Protein AF-A0A7W1I1J5-F1 (afdb_monomer_lite)

Secondary structure (DSSP, 8-state):
--TT----TT---------SSS---EEEEETTEEEEEE--TT---SS----TTS---PPP------GGGTS--

Radius of gyration: 17.1 Å; chains: 1; bounding box: 51×34×36 Å

Foldseek 3Di:
DPPDPCPPDEAFAWEWEDDPPDDTKTWGD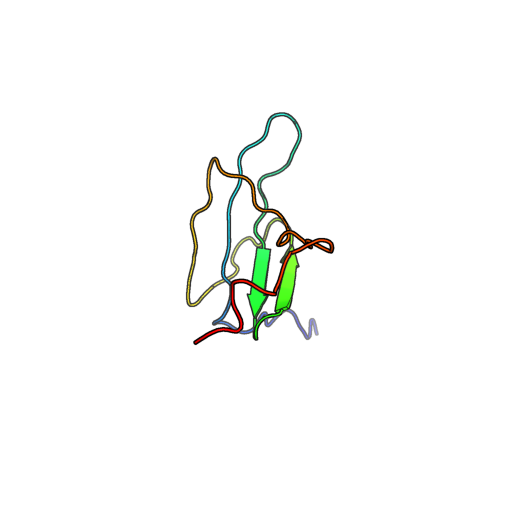DPNDTDDIGCPDPDDYNDYDYNYHHDDDPDDDDPDDDCVVVPPD

Sequence (73 aa):
MESGREADRAFLEAARAHASSLSLAAVGVRDGRIVAVGRLGNATATRVIDATGKFVAPGFIDIHSHADDGARR

pLDDT: mean 70.92, std 18.41, range [35.34, 91.62]

Structure (mmCIF, N/CA/C/O backbone):
data_AF-A0A7W1I1J5-F1
#
_entry.id   AF-A0A7W1I1J5-F1
#
loop_
_atom_site.group_PDB
_atom_site.id
_atom_site.type_symbol
_atom_site.label_atom_id
_atom_site.label_alt_id
_atom_site.label_comp_id
_atom_site.label_asym_id
_atom_site.label_entity_id
_atom_site.label_seq_id
_atom_site.pdbx_PDB_ins_code
_atom_site.Cartn_x
_atom_site.Cartn_y
_atom_site.Cartn_z
_atom_site.occupancy
_atom_site.B_iso_or_equiv
_atom_site.auth_seq_id
_atom_site.auth_comp_id
_atom_site.auth_asym_id
_atom_site.auth_atom_id
_atom_site.pdbx_PDB_model_num
ATOM 1 N N . MET A 1 1 ? -30.531 6.606 4.541 1.00 36.91 1 MET A N 1
ATOM 2 C CA . MET A 1 1 ? -30.322 5.575 3.505 1.00 36.91 1 MET A CA 1
ATOM 3 C C . MET A 1 1 ? -28.894 5.735 3.007 1.00 36.91 1 MET A C 1
ATOM 5 O O . MET A 1 1 ? -28.642 6.423 2.032 1.00 36.91 1 MET A O 1
ATOM 9 N N . GLU A 1 2 ? -27.946 5.241 3.803 1.00 39.75 2 GLU A N 1
ATOM 10 C CA . GLU A 1 2 ? -26.502 5.402 3.599 1.00 39.75 2 GLU A CA 1
ATOM 11 C C . GLU A 1 2 ? -26.005 4.161 2.848 1.00 39.75 2 GLU A C 1
ATOM 13 O O . GLU A 1 2 ? -25.429 3.237 3.414 1.00 39.75 2 GLU A O 1
ATOM 18 N N . SER A 1 3 ? -26.374 4.077 1.570 1.00 44.62 3 SER A N 1
ATOM 19 C CA . SER A 1 3 ? -25.998 2.976 0.688 1.00 44.62 3 SER A CA 1
ATOM 20 C C . SER A 1 3 ? -24.532 3.128 0.278 1.00 44.62 3 SER A C 1
ATOM 22 O O . SER A 1 3 ? -24.205 4.046 -0.474 1.00 44.62 3 SER A O 1
ATOM 24 N N . GLY A 1 4 ? -23.659 2.231 0.750 1.00 35.34 4 GLY A N 1
ATOM 25 C CA . GLY A 1 4 ? -22.398 1.954 0.051 1.00 35.34 4 GLY A CA 1
ATOM 26 C C . GLY A 1 4 ? -21.126 1.738 0.877 1.00 35.34 4 GLY A C 1
ATOM 27 O O . GLY A 1 4 ? -20.093 1.484 0.272 1.00 35.34 4 GLY A O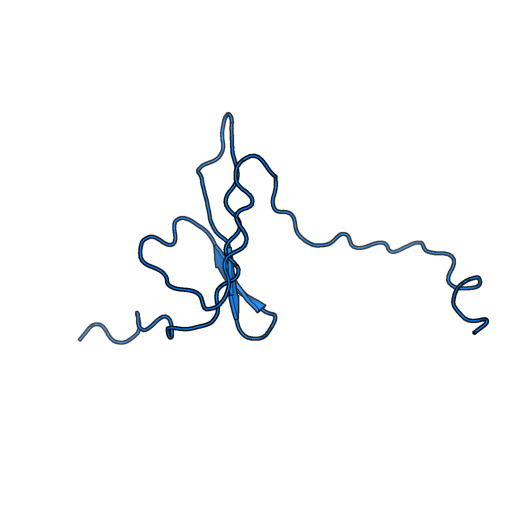 1
ATOM 28 N N . ARG A 1 5 ? -21.130 1.790 2.220 1.00 48.28 5 ARG A N 1
ATOM 29 C CA . ARG A 1 5 ? -19.920 1.457 3.026 1.00 48.28 5 ARG A CA 1
ATOM 30 C C . ARG A 1 5 ? -19.762 -0.039 3.319 1.00 48.28 5 ARG A C 1
ATOM 32 O O . ARG A 1 5 ? -19.132 -0.437 4.296 1.00 48.28 5 ARG A O 1
ATOM 39 N N . GLU A 1 6 ? -20.322 -0.858 2.444 1.00 39.28 6 GLU A N 1
ATOM 40 C CA . GLU A 1 6 ? -20.049 -2.282 2.322 1.00 39.28 6 GLU A CA 1
ATOM 41 C C . GLU A 1 6 ? -18.705 -2.433 1.598 1.00 39.28 6 GLU A C 1
ATOM 43 O O . GLU A 1 6 ? -18.622 -2.799 0.435 1.00 39.28 6 GLU A O 1
ATOM 48 N N . ALA A 1 7 ? -17.611 -2.042 2.258 1.00 41.72 7 ALA A N 1
ATOM 49 C CA . ALA A 1 7 ? -16.295 -2.485 1.822 1.00 41.72 7 ALA A CA 1
ATOM 50 C C . ALA A 1 7 ? -16.288 -4.010 2.001 1.00 41.72 7 ALA A C 1
ATOM 52 O O . ALA A 1 7 ? -16.123 -4.493 3.121 1.00 41.72 7 ALA A O 1
ATOM 53 N N . ASP A 1 8 ? -16.598 -4.738 0.923 1.00 39.72 8 ASP A N 1
ATOM 54 C CA . ASP A 1 8 ? -16.839 -6.182 0.875 1.00 39.72 8 ASP A CA 1
ATOM 55 C C . ASP A 1 8 ? -15.696 -6.990 1.512 1.00 39.72 8 ASP A C 1
ATOM 57 O O . ASP A 1 8 ? -14.717 -7.364 0.868 1.00 39.72 8 ASP A O 1
ATOM 61 N N . ARG A 1 9 ? -15.833 -7.195 2.822 1.00 41.25 9 ARG A N 1
ATOM 62 C CA . ARG A 1 9 ? -15.536 -8.337 3.702 1.00 41.25 9 ARG A CA 1
ATOM 63 C C . ARG A 1 9 ? -14.326 -9.261 3.512 1.00 41.25 9 ARG A C 1
ATOM 65 O O . ARG A 1 9 ? -14.151 -10.090 4.400 1.00 41.25 9 ARG A O 1
ATOM 72 N N . ALA A 1 10 ? -13.487 -9.203 2.478 1.00 38.47 10 ALA A N 1
ATOM 73 C CA . ALA A 1 10 ? -12.533 -10.302 2.313 1.00 38.47 10 ALA A CA 1
ATOM 74 C C . ALA A 1 10 ? -11.219 -10.049 1.576 1.00 38.47 10 ALA A C 1
ATOM 76 O O . ALA A 1 10 ? -10.469 -10.995 1.472 1.00 38.47 10 ALA A O 1
ATOM 77 N N . PHE A 1 11 ? -10.810 -8.881 1.097 1.00 39.28 11 PHE A N 1
ATOM 78 C CA . PHE A 1 11 ? -9.526 -8.828 0.363 1.00 39.28 11 PHE A CA 1
ATOM 79 C C . PHE A 1 11 ? -8.836 -7.494 0.586 1.00 39.28 11 PHE A C 1
ATOM 81 O O . PHE A 1 11 ? -9.162 -6.532 -0.094 1.00 39.28 11 PHE A O 1
ATOM 88 N N . LEU A 1 12 ? -7.942 -7.408 1.579 1.00 46.88 12 LEU A N 1
ATOM 89 C CA . LEU A 1 12 ? -7.169 -6.191 1.846 1.00 46.88 12 LEU A CA 1
ATOM 90 C C . LEU A 1 12 ? -5.768 -6.516 2.373 1.00 46.88 12 LEU A C 1
ATOM 92 O O . LEU A 1 12 ? -5.573 -6.667 3.571 1.00 46.88 12 LEU A O 1
ATOM 96 N N . GLU A 1 13 ? -4.761 -6.536 1.508 1.00 48.28 13 GLU A N 1
ATOM 97 C CA . GLU A 1 13 ? -3.370 -6.620 1.963 1.00 48.28 13 GLU A CA 1
ATOM 98 C C . GLU A 1 13 ? -2.905 -5.285 2.566 1.00 48.28 13 GLU A C 1
ATOM 100 O O . GLU A 1 13 ? -2.561 -4.357 1.842 1.00 48.28 13 GLU A O 1
ATOM 105 N N . ALA A 1 14 ? -2.936 -5.171 3.897 1.00 51.09 14 ALA A N 1
ATOM 106 C CA . ALA A 1 14 ? -2.709 -3.908 4.599 1.00 51.09 14 ALA A CA 1
ATOM 107 C C . ALA A 1 14 ? -1.311 -3.797 5.204 1.00 51.09 14 ALA A C 1
ATOM 109 O O . ALA A 1 14 ? -1.045 -4.436 6.214 1.00 51.09 14 ALA A O 1
ATOM 110 N N . ALA A 1 15 ? -0.480 -2.915 4.650 1.00 53.03 15 ALA A N 1
ATOM 111 C CA . ALA A 1 15 ? 0.850 -2.588 5.154 1.00 53.03 15 ALA A CA 1
ATOM 112 C C . ALA A 1 15 ? 0.839 -1.310 6.025 1.00 53.03 15 ALA A C 1
ATOM 114 O O . ALA A 1 15 ? 0.328 -0.278 5.599 1.00 53.03 15 ALA A O 1
ATOM 115 N N . ARG A 1 16 ? 1.371 -1.385 7.256 1.00 53.84 16 ARG A N 1
ATOM 116 C CA . ARG A 1 16 ? 1.462 -0.297 8.263 1.00 53.84 16 ARG A CA 1
ATOM 117 C C . ARG A 1 16 ? 2.875 0.321 8.252 1.00 53.84 16 ARG A C 1
ATOM 119 O O . ARG A 1 16 ? 3.797 -0.428 8.046 1.00 53.84 16 ARG A O 1
ATOM 126 N N . ALA A 1 17 ? 3.119 1.619 8.477 1.00 52.31 17 ALA A N 1
ATOM 127 C CA . ALA A 1 17 ? 4.474 2.233 8.378 1.00 52.31 17 ALA A CA 1
ATOM 128 C C . ALA A 1 17 ? 4.758 3.333 9.441 1.00 52.31 17 ALA A C 1
ATOM 130 O O . ALA A 1 17 ? 3.826 4.017 9.854 1.00 52.31 17 ALA A O 1
ATOM 131 N N . HIS A 1 18 ? 6.020 3.529 9.883 1.00 48.16 18 HIS A N 1
ATOM 132 C CA . HIS A 1 18 ? 6.419 4.514 10.930 1.00 48.16 18 HIS A CA 1
ATOM 133 C C . HIS A 1 18 ? 6.980 5.838 10.359 1.00 48.16 18 HIS A C 1
ATOM 135 O O . HIS A 1 18 ? 7.480 5.861 9.237 1.00 48.16 18 HIS A O 1
ATOM 141 N N . ALA A 1 19 ? 6.928 6.932 11.140 1.00 46.72 19 ALA A N 1
ATOM 142 C CA . ALA A 1 19 ? 7.179 8.300 10.674 1.00 46.72 19 ALA A CA 1
ATOM 143 C C . ALA A 1 19 ? 7.827 9.265 11.689 1.00 46.72 19 ALA A C 1
ATOM 145 O O . ALA A 1 19 ? 7.664 9.089 12.894 1.00 46.72 19 ALA A O 1
ATOM 146 N N . SER A 1 20 ? 8.444 10.345 11.183 1.00 51.44 20 SER A N 1
ATOM 147 C CA . SER A 1 20 ? 8.705 11.601 11.918 1.00 51.44 20 SER A CA 1
ATOM 148 C C . SER A 1 20 ? 7.854 12.799 11.435 1.00 51.44 20 SER A C 1
ATOM 150 O O . SER A 1 20 ? 7.813 13.815 12.117 1.00 51.44 20 SER A O 1
ATOM 152 N N . SER A 1 21 ? 7.124 12.685 10.309 1.00 52.97 21 SER A N 1
ATOM 153 C CA . SER A 1 21 ? 6.138 13.684 9.817 1.00 52.97 21 SER A CA 1
ATOM 154 C C . SER A 1 21 ? 5.041 13.077 8.900 1.00 52.97 21 SER A C 1
ATOM 156 O O . SER A 1 21 ? 4.469 13.728 8.033 1.00 52.97 21 SER A O 1
ATOM 158 N N .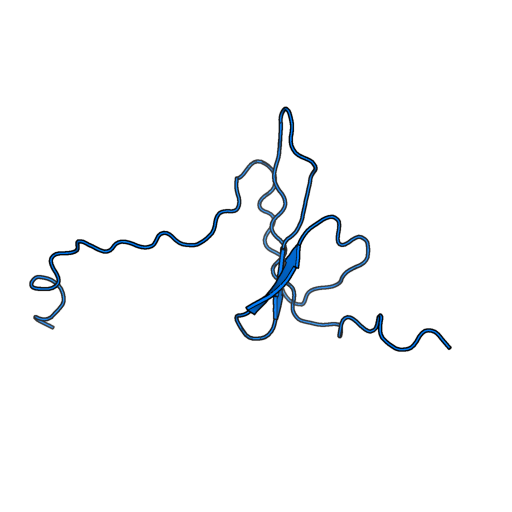 LEU A 1 22 ? 4.734 11.787 9.050 1.00 56.09 22 LEU A N 1
ATOM 159 C CA . LEU A 1 22 ? 3.722 11.062 8.263 1.00 56.09 22 LEU A CA 1
ATOM 160 C C . LEU A 1 22 ? 2.752 10.350 9.213 1.00 56.09 22 LEU A C 1
ATOM 162 O O . LEU A 1 22 ? 3.143 9.852 10.266 1.00 56.09 22 LEU A O 1
ATOM 166 N N . SER A 1 23 ? 1.468 10.298 8.873 1.00 60.47 23 SER A N 1
ATOM 167 C CA . SER A 1 23 ? 0.498 9.549 9.676 1.00 60.47 23 SER A CA 1
ATOM 168 C C . SER A 1 23 ? 0.555 8.058 9.337 1.00 60.47 23 SER A C 1
ATOM 170 O O . SER A 1 23 ? 0.628 7.717 8.156 1.00 60.47 23 SER A O 1
ATOM 172 N N . LEU A 1 24 ? 0.420 7.178 10.336 1.00 68.94 24 LEU A N 1
ATOM 173 C CA . LEU A 1 24 ? 0.222 5.741 10.114 1.00 68.94 24 LEU A CA 1
ATOM 174 C C . LEU A 1 24 ? -0.975 5.519 9.172 1.00 68.94 24 LEU A C 1
ATOM 176 O O . LEU A 1 24 ? -2.099 5.925 9.482 1.00 68.94 24 LEU A O 1
ATOM 180 N N . ALA A 1 25 ? -0.726 4.858 8.046 1.00 78.75 25 ALA A N 1
ATOM 181 C CA . ALA A 1 25 ? -1.720 4.540 7.031 1.00 78.75 25 ALA A CA 1
ATOM 182 C C . ALA A 1 25 ? -1.639 3.059 6.645 1.00 78.75 25 ALA A C 1
ATOM 184 O O . ALA A 1 25 ? -0.642 2.390 6.914 1.00 78.75 25 ALA A O 1
ATOM 185 N N . ALA A 1 26 ? -2.709 2.571 6.030 1.00 84.62 26 ALA A N 1
ATOM 186 C CA . ALA A 1 26 ? -2.810 1.264 5.411 1.00 84.62 26 ALA A CA 1
ATOM 187 C C . ALA A 1 26 ? -3.229 1.424 3.945 1.00 84.62 26 ALA A C 1
ATOM 189 O O . ALA A 1 26 ? -3.891 2.399 3.578 1.00 84.62 26 ALA A O 1
ATOM 190 N 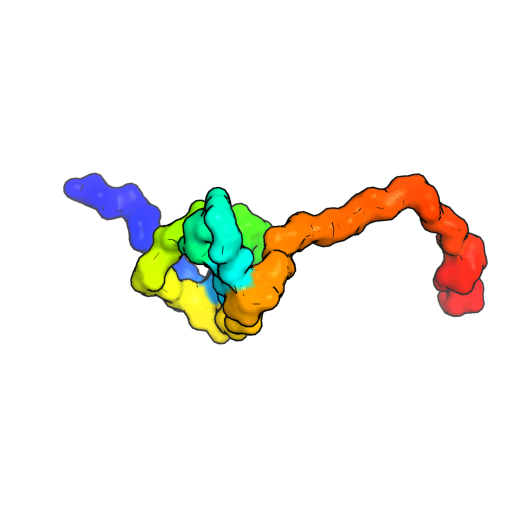N . VAL A 1 27 ? -2.854 0.447 3.126 1.00 88.81 27 VAL A N 1
ATOM 191 C CA . VAL A 1 27 ? -3.297 0.311 1.735 1.00 88.81 27 VAL A CA 1
ATOM 192 C C . VAL A 1 27 ? -4.248 -0.875 1.664 1.00 88.81 27 VAL A C 1
ATOM 194 O O . VAL A 1 27 ? -3.989 -1.914 2.251 1.00 88.81 27 VAL A O 1
ATOM 197 N N . GLY A 1 28 ? -5.376 -0.707 0.992 1.00 89.94 28 GLY A N 1
ATOM 198 C CA . GLY A 1 28 ? -6.318 -1.775 0.704 1.00 89.94 28 GLY A CA 1
ATOM 199 C C . GLY A 1 28 ? -6.142 -2.267 -0.723 1.00 89.94 28 GLY A C 1
ATOM 200 O O . GLY A 1 28 ? -6.154 -1.440 -1.632 1.00 89.94 28 GLY A O 1
ATOM 201 N N . VAL A 1 29 ? -6.024 -3.580 -0.932 1.00 88.06 29 VAL A N 1
ATOM 202 C CA . VAL A 1 29 ? -5.870 -4.182 -2.267 1.00 88.06 29 VAL A CA 1
ATOM 203 C C . VAL A 1 29 ? -6.916 -5.265 -2.498 1.00 88.06 29 VAL A C 1
ATOM 205 O O . VAL A 1 29 ? -6.960 -6.224 -1.734 1.00 88.06 29 VAL A O 1
ATOM 208 N N . ARG A 1 30 ? -7.690 -5.143 -3.582 1.00 87.44 30 ARG A N 1
ATOM 209 C CA . ARG A 1 30 ? -8.687 -6.125 -4.037 1.00 87.44 30 ARG A CA 1
ATOM 210 C C . ARG A 1 30 ? -8.541 -6.342 -5.541 1.00 87.44 30 ARG A C 1
ATOM 212 O O . ARG A 1 30 ? -8.343 -5.379 -6.277 1.00 87.44 30 ARG A O 1
ATOM 219 N N . ASP A 1 31 ? -8.591 -7.599 -5.981 1.00 89.69 31 ASP A N 1
ATOM 220 C CA . ASP A 1 31 ? -8.471 -8.000 -7.394 1.00 89.69 31 ASP A CA 1
ATOM 221 C C . ASP A 1 31 ? -7.262 -7.369 -8.114 1.00 89.69 31 ASP A C 1
ATOM 223 O O . ASP A 1 31 ? -7.358 -6.850 -9.226 1.00 89.69 31 ASP A O 1
ATOM 227 N N . GLY A 1 32 ? -6.108 -7.359 -7.434 1.00 88.44 32 GLY A N 1
ATOM 228 C CA . GLY A 1 32 ? -4.858 -6.795 -7.956 1.00 88.44 32 GLY A CA 1
ATOM 229 C C . GLY A 1 32 ? -4.831 -5.264 -8.059 1.00 88.44 32 GLY A C 1
ATOM 230 O O . GLY A 1 32 ? -3.933 -4.716 -8.694 1.00 88.44 32 GLY A O 1
ATOM 231 N N . ARG A 1 33 ? -5.796 -4.555 -7.458 1.00 88.75 33 ARG A N 1
ATOM 232 C CA . ARG A 1 33 ? -5.912 -3.090 -7.521 1.00 88.75 33 ARG A CA 1
ATOM 233 C C . ARG A 1 33 ? -5.972 -2.466 -6.135 1.00 88.75 33 ARG A C 1
ATOM 235 O O . ARG A 1 33 ? -6.570 -3.021 -5.218 1.00 88.75 33 ARG A O 1
ATOM 242 N N . ILE A 1 34 ? -5.401 -1.271 -6.001 1.00 89.62 34 ILE A N 1
ATOM 243 C CA . ILE A 1 34 ? -5.544 -0.455 -4.791 1.00 89.62 34 ILE A CA 1
ATOM 244 C C . ILE A 1 34 ? -6.979 0.083 -4.731 1.00 89.62 34 ILE A C 1
ATOM 246 O O . ILE A 1 34 ? -7.425 0.753 -5.659 1.00 89.62 34 ILE A O 1
ATOM 250 N N . VAL A 1 35 ? -7.690 -0.198 -3.638 1.00 91.62 35 VAL A N 1
ATOM 251 C CA . VAL A 1 35 ? -9.084 0.232 -3.410 1.00 91.62 35 VAL A CA 1
ATOM 252 C C . VAL A 1 35 ? -9.231 1.266 -2.297 1.00 91.62 35 VAL A C 1
ATOM 254 O O . VAL A 1 35 ? -10.254 1.941 -2.224 1.00 91.62 35 VAL A O 1
ATOM 257 N N . ALA A 1 36 ? -8.228 1.409 -1.430 1.00 87.12 36 ALA A N 1
ATOM 258 C CA . ALA A 1 36 ? -8.229 2.409 -0.368 1.00 87.12 36 ALA A CA 1
ATOM 259 C C . ALA A 1 36 ? -6.802 2.730 0.089 1.00 87.12 36 ALA A C 1
ATOM 261 O O . ALA A 1 36 ? -5.926 1.868 0.050 1.00 87.12 36 ALA A O 1
ATOM 262 N N . VAL A 1 37 ? -6.581 3.953 0.573 1.00 86.75 37 VAL A N 1
ATOM 263 C CA . VAL A 1 37 ? -5.333 4.377 1.223 1.00 86.75 37 VAL A CA 1
ATOM 264 C C . VAL A 1 37 ? -5.682 5.292 2.393 1.00 86.75 37 VAL A C 1
ATOM 266 O O . VAL A 1 37 ? -6.513 6.186 2.250 1.00 86.75 37 VAL A O 1
ATOM 269 N N . GLY A 1 38 ? -5.055 5.084 3.550 1.00 84.31 38 GLY A N 1
ATOM 270 C CA . GLY A 1 38 ? -5.205 5.951 4.722 1.00 84.31 38 GLY A CA 1
ATOM 271 C C . GLY A 1 38 ? -5.502 5.179 6.004 1.00 84.31 38 GLY A C 1
ATOM 272 O O . GLY A 1 38 ? -5.099 4.029 6.168 1.00 84.31 38 GLY A O 1
ATOM 273 N N . ARG A 1 39 ? -6.202 5.807 6.952 1.00 83.44 39 ARG A N 1
ATOM 274 C CA . ARG A 1 39 ? -6.635 5.139 8.188 1.00 83.44 39 ARG A CA 1
ATOM 275 C C . ARG A 1 39 ? -7.876 4.297 7.902 1.00 83.44 39 ARG A C 1
ATOM 277 O O . ARG A 1 39 ? -8.980 4.824 7.861 1.00 83.44 39 ARG A O 1
ATOM 284 N N . LEU A 1 40 ? -7.694 2.989 7.734 1.00 81.56 40 LEU A N 1
ATOM 285 C CA . LEU A 1 40 ? -8.784 2.080 7.350 1.00 81.56 40 LEU A CA 1
ATOM 286 C C . LEU A 1 40 ? -9.604 1.536 8.536 1.00 81.56 40 LEU A C 1
ATOM 288 O O . LEU A 1 40 ? -10.525 0.754 8.329 1.00 81.56 40 LEU A O 1
ATOM 292 N N . GLY A 1 41 ? -9.311 1.969 9.769 1.00 76.44 41 GLY A N 1
ATOM 293 C CA . GLY A 1 41 ? -10.122 1.687 10.960 1.00 76.44 41 GLY A CA 1
ATOM 294 C C . GLY A 1 41 ? -10.453 0.201 11.133 1.00 76.44 41 GLY A C 1
ATOM 295 O O . GLY A 1 41 ? -9.562 -0.605 11.387 1.00 76.44 41 GLY A O 1
ATOM 296 N N . ASN A 1 42 ? -11.737 -0.128 10.974 1.00 76.31 42 ASN A N 1
ATOM 297 C CA . ASN A 1 42 ? -12.325 -1.451 11.209 1.00 76.31 42 ASN A CA 1
ATOM 298 C C . ASN A 1 42 ? -12.322 -2.337 9.948 1.00 76.31 42 ASN A C 1
ATOM 300 O O . ASN A 1 42 ? -13.032 -3.342 9.902 1.00 76.31 42 ASN A O 1
ATOM 304 N N . ALA A 1 43 ? -11.612 -1.930 8.893 1.00 80.06 43 ALA A N 1
ATOM 305 C CA . ALA A 1 43 ? -11.540 -2.692 7.656 1.00 80.06 43 ALA A CA 1
ATOM 306 C C . ALA A 1 43 ? -10.977 -4.097 7.910 1.00 80.06 43 ALA A C 1
ATOM 308 O O . ALA A 1 43 ? -10.057 -4.287 8.708 1.00 80.06 43 ALA A O 1
ATOM 309 N N . THR A 1 44 ? -11.539 -5.082 7.213 1.00 77.25 44 THR A N 1
ATOM 310 C CA . THR A 1 44 ? -11.183 -6.497 7.356 1.00 77.25 44 THR A CA 1
ATOM 311 C C . THR A 1 44 ? -10.579 -7.033 6.067 1.00 77.25 44 THR A C 1
ATOM 313 O O . THR A 1 44 ? -10.906 -6.589 4.969 1.00 77.25 44 THR A O 1
ATOM 316 N N . ALA A 1 45 ? -9.667 -7.986 6.212 1.00 81.44 45 ALA A N 1
ATOM 317 C CA . ALA A 1 45 ? -8.841 -8.526 5.147 1.00 81.44 45 ALA A CA 1
ATOM 318 C C . ALA A 1 45 ? -8.789 -10.051 5.245 1.00 81.44 45 ALA A C 1
ATOM 320 O O . ALA A 1 45 ? -8.673 -10.565 6.356 1.00 81.44 45 ALA A O 1
ATOM 321 N N . THR A 1 46 ? -8.759 -10.780 4.124 1.00 86.62 46 THR A N 1
ATOM 322 C CA . THR A 1 46 ? -8.349 -12.202 4.159 1.00 86.62 46 THR A CA 1
ATOM 323 C C . THR A 1 46 ? -6.867 -12.383 4.445 1.00 86.62 46 THR A C 1
ATOM 325 O O . THR A 1 46 ? -6.478 -13.397 5.015 1.00 86.62 46 THR A O 1
ATOM 328 N N . ARG A 1 47 ? -6.030 -11.414 4.064 1.00 83.06 47 ARG A N 1
ATOM 329 C CA . ARG A 1 47 ? -4.580 -11.449 4.260 1.00 83.06 47 ARG A CA 1
ATOM 330 C C . ARG A 1 47 ? -4.089 -10.092 4.725 1.00 83.06 47 ARG A C 1
ATOM 332 O O . ARG A 1 47 ? -4.361 -9.100 4.071 1.00 83.06 47 ARG A O 1
ATOM 339 N N . VAL A 1 48 ? -3.315 -10.060 5.804 1.00 85.88 48 VAL A N 1
ATOM 340 C CA . VAL A 1 48 ? -2.670 -8.841 6.310 1.00 85.88 48 VAL A CA 1
ATOM 341 C C . VAL A 1 48 ? -1.158 -9.009 6.221 1.00 85.88 48 VAL A C 1
ATOM 343 O O . VAL A 1 48 ? -0.636 -10.056 6.598 1.00 85.88 48 VAL A O 1
ATOM 346 N N . ILE A 1 49 ? -0.458 -7.976 5.749 1.00 86.19 49 ILE A N 1
ATOM 347 C CA . ILE A 1 49 ? 1.006 -7.908 5.805 1.00 86.19 49 ILE A CA 1
ATOM 348 C C . ILE A 1 49 ? 1.401 -6.798 6.764 1.00 86.19 49 ILE A C 1
ATOM 350 O O . ILE A 1 49 ? 1.324 -5.625 6.424 1.00 86.19 49 ILE A O 1
ATOM 354 N N . ASP A 1 50 ? 1.873 -7.146 7.958 1.00 82.81 50 ASP A N 1
ATOM 355 C CA . ASP A 1 50 ? 2.353 -6.131 8.891 1.00 82.81 50 ASP A CA 1
ATOM 356 C C . ASP A 1 50 ? 3.692 -5.542 8.429 1.00 82.81 50 ASP A C 1
ATOM 358 O O . ASP A 1 50 ? 4.754 -6.140 8.584 1.00 82.81 50 ASP A O 1
ATOM 362 N N . ALA A 1 51 ? 3.630 -4.350 7.846 1.00 83.31 51 ALA A N 1
ATOM 363 C CA . ALA A 1 51 ? 4.810 -3.605 7.429 1.00 83.31 51 ALA A CA 1
ATOM 364 C C . ALA A 1 51 ? 5.312 -2.618 8.497 1.00 83.31 51 ALA A C 1
ATOM 366 O O . ALA A 1 51 ? 6.128 -1.757 8.171 1.00 83.31 51 ALA A O 1
ATOM 367 N N . THR A 1 52 ? 4.818 -2.671 9.745 1.00 79.44 52 THR A N 1
ATOM 368 C CA . THR A 1 52 ? 5.135 -1.658 10.767 1.00 79.44 52 THR A CA 1
ATOM 369 C C . THR A 1 52 ? 6.648 -1.438 10.880 1.00 79.44 52 THR A C 1
ATOM 371 O O . THR A 1 52 ? 7.434 -2.382 10.933 1.00 79.44 52 THR A O 1
ATOM 374 N N . GLY A 1 53 ? 7.079 -0.171 10.882 1.00 78.19 53 GLY A N 1
ATOM 375 C CA . GLY A 1 53 ? 8.505 0.183 10.870 1.00 78.19 53 GLY A CA 1
ATOM 376 C C . GLY A 1 53 ? 9.194 0.054 9.503 1.00 78.19 53 GLY A C 1
ATOM 377 O O . GLY A 1 53 ? 10.408 0.226 9.419 1.00 78.19 53 GLY A O 1
ATOM 378 N N . LYS A 1 54 ? 8.447 -0.229 8.432 1.00 82.50 54 LYS A N 1
ATOM 379 C CA . LYS A 1 54 ? 8.910 -0.235 7.036 1.00 82.50 54 LYS A CA 1
ATOM 380 C C . LYS A 1 54 ? 8.221 0.869 6.239 1.00 82.50 54 LYS A C 1
ATOM 382 O O . LYS A 1 54 ? 7.260 1.473 6.705 1.00 82.50 54 LYS A O 1
ATOM 387 N N . PHE A 1 55 ? 8.706 1.105 5.024 1.00 82.62 55 PHE A N 1
ATOM 388 C CA 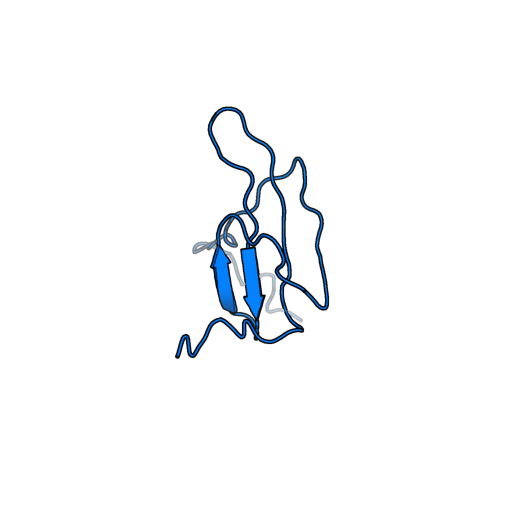. PHE A 1 55 ? 8.035 1.945 4.036 1.00 82.62 55 PHE A CA 1
ATOM 389 C C . PHE A 1 55 ? 7.267 1.084 3.037 1.00 82.62 55 PHE A C 1
ATOM 391 O O . PHE A 1 55 ? 7.729 0.015 2.642 1.00 82.62 55 PHE A O 1
ATOM 398 N N . VAL A 1 56 ? 6.115 1.592 2.606 1.00 83.25 56 VAL A N 1
ATOM 399 C CA . VAL A 1 56 ? 5.325 1.036 1.506 1.00 83.25 56 VAL A CA 1
ATOM 400 C C . VAL A 1 56 ? 5.443 2.009 0.348 1.00 83.25 56 VAL A C 1
ATOM 402 O O . VAL A 1 56 ? 5.078 3.175 0.486 1.00 83.25 56 VAL A O 1
ATOM 405 N N . ALA A 1 57 ? 5.974 1.538 -0.772 1.00 87.56 57 ALA A N 1
ATOM 406 C CA . ALA A 1 57 ? 6.156 2.328 -1.979 1.00 87.56 57 ALA A CA 1
ATOM 407 C C . ALA A 1 57 ? 5.509 1.606 -3.169 1.00 87.56 57 ALA A C 1
ATOM 409 O O . ALA A 1 57 ? 5.363 0.380 -3.129 1.00 87.56 57 ALA A O 1
ATOM 410 N N . PRO A 1 58 ? 5.125 2.333 -4.233 1.00 90.00 58 PRO A N 1
ATOM 411 C CA . PRO A 1 58 ? 4.826 1.708 -5.513 1.00 90.00 58 PRO A CA 1
ATOM 412 C C . PRO A 1 58 ? 5.999 0.840 -5.984 1.00 90.00 58 PRO A C 1
ATOM 414 O O . PRO A 1 58 ? 7.154 1.107 -5.643 1.00 90.00 58 PRO A O 1
ATOM 417 N N . GLY A 1 59 ? 5.705 -0.177 -6.795 1.00 89.00 59 GLY A N 1
ATOM 418 C CA . GLY A 1 59 ? 6.754 -0.931 -7.478 1.00 89.00 59 GLY A CA 1
ATOM 419 C C . GLY A 1 59 ? 7.603 -0.005 -8.350 1.00 89.00 59 GLY A C 1
ATOM 420 O O . GLY A 1 59 ? 7.082 0.934 -8.956 1.00 89.00 59 GLY A O 1
ATOM 421 N N . PHE A 1 60 ? 8.910 -0.255 -8.404 1.00 91.25 60 PHE A N 1
ATOM 422 C CA . PHE A 1 60 ? 9.798 0.515 -9.266 1.00 91.25 60 PHE A CA 1
A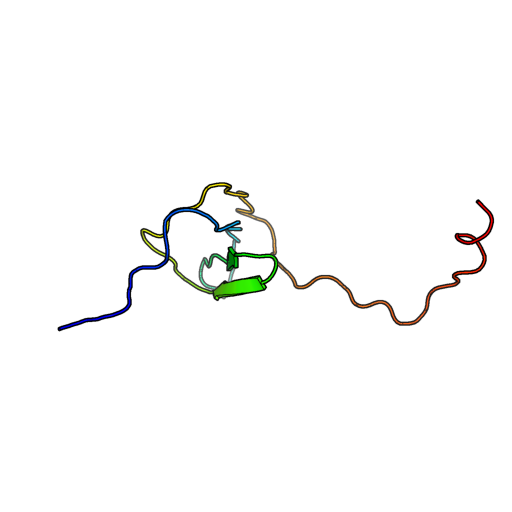TOM 423 C C . PHE A 1 60 ? 9.507 0.232 -10.740 1.00 91.25 60 PHE A C 1
ATOM 425 O O . PHE A 1 60 ? 9.259 -0.910 -11.126 1.00 91.25 60 PHE A O 1
ATOM 432 N N . ILE A 1 61 ? 9.553 1.287 -11.552 1.00 91.50 61 ILE A N 1
ATOM 433 C CA . ILE A 1 61 ? 9.484 1.198 -13.009 1.00 91.50 61 ILE A CA 1
ATOM 434 C C . ILE A 1 61 ? 10.904 1.413 -13.520 1.00 91.50 61 ILE A C 1
ATOM 436 O O . ILE A 1 61 ? 11.418 2.530 -13.466 1.00 91.50 61 ILE A O 1
ATOM 440 N N . ASP A 1 62 ? 11.531 0.336 -13.981 1.00 89.75 62 ASP A N 1
ATOM 441 C CA . ASP A 1 62 ? 12.813 0.392 -14.675 1.00 89.75 62 ASP A CA 1
ATOM 442 C C . ASP A 1 62 ? 12.565 0.402 -16.187 1.00 89.75 62 ASP A C 1
ATOM 444 O O . ASP A 1 62 ? 11.905 -0.485 -16.727 1.00 89.75 62 ASP A O 1
ATOM 448 N N . ILE A 1 63 ? 13.055 1.447 -16.852 1.00 90.75 63 ILE A N 1
ATOM 449 C CA . ILE A 1 63 ? 12.914 1.640 -18.300 1.00 90.75 63 ILE A CA 1
ATOM 450 C C . ILE A 1 63 ? 14.177 1.245 -19.068 1.00 90.75 63 ILE A C 1
ATOM 452 O O . ILE A 1 63 ? 14.179 1.295 -20.297 1.00 90.75 63 ILE A O 1
ATOM 456 N N . HIS A 1 64 ? 15.261 0.910 -18.367 1.00 90.25 64 HIS A N 1
ATOM 457 C CA . HIS A 1 64 ? 16.542 0.608 -18.978 1.00 90.25 64 HIS A CA 1
ATOM 458 C C . HIS A 1 64 ? 17.103 -0.694 -18.421 1.00 90.25 64 HIS A C 1
ATOM 460 O O . HIS A 1 64 ? 17.886 -0.716 -17.474 1.00 90.25 64 HIS A O 1
ATOM 466 N N . SER A 1 65 ? 16.726 -1.786 -19.076 1.00 82.56 65 SER A N 1
ATOM 467 C CA . SER A 1 65 ? 17.166 -3.125 -18.714 1.00 82.56 65 SER A CA 1
ATOM 468 C C . SER A 1 65 ? 17.748 -3.826 -19.940 1.00 82.56 65 SER A C 1
ATOM 470 O O . SER A 1 65 ? 17.187 -3.760 -21.035 1.00 82.56 65 SER A O 1
ATOM 472 N N . HIS A 1 66 ? 18.865 -4.529 -19.763 1.00 85.69 66 HIS A N 1
ATOM 473 C CA . HIS A 1 66 ? 19.395 -5.431 -20.783 1.00 85.69 66 HIS A CA 1
ATOM 474 C C . HIS A 1 66 ? 18.614 -6.751 -20.726 1.00 85.69 66 HIS A C 1
ATOM 476 O O . HIS A 1 66 ? 18.821 -7.567 -19.831 1.00 85.69 66 HIS A O 1
ATOM 482 N N . ALA A 1 67 ? 17.676 -6.948 -21.656 1.00 72.06 67 ALA A N 1
ATOM 483 C CA . ALA A 1 67 ? 16.821 -8.140 -21.698 1.00 72.06 67 ALA A CA 1
ATOM 484 C C . ALA A 1 67 ? 17.518 -9.383 -22.294 1.00 72.06 67 ALA A C 1
ATOM 486 O O . ALA A 1 67 ? 17.016 -10.502 -22.157 1.00 72.06 67 ALA A O 1
ATOM 487 N N . ASP A 1 68 ? 18.675 -9.193 -22.930 1.00 70.75 68 ASP A N 1
ATOM 488 C CA . ASP A 1 68 ? 19.380 -10.211 -23.719 1.00 70.75 68 ASP A CA 1
ATOM 489 C C . ASP A 1 68 ? 19.817 -11.433 -22.889 1.00 70.75 68 ASP A C 1
ATOM 491 O O . ASP A 1 68 ? 19.876 -12.553 -23.406 1.00 70.75 68 ASP A O 1
ATOM 495 N N . ASP A 1 69 ? 20.069 -11.237 -21.593 1.00 66.38 69 ASP A N 1
ATOM 496 C CA . ASP A 1 69 ? 20.514 -12.291 -20.674 1.00 66.38 69 ASP A CA 1
ATOM 497 C C . ASP A 1 69 ? 19.361 -13.195 -20.194 1.00 66.38 69 ASP A C 1
ATOM 499 O O . ASP A 1 69 ? 19.580 -14.350 -19.822 1.00 66.38 69 ASP A O 1
ATOM 503 N N . GLY A 1 70 ? 18.116 -12.701 -20.222 1.00 62.97 70 GLY A N 1
ATOM 504 C CA . GLY A 1 70 ? 16.931 -13.417 -19.729 1.00 62.97 70 GLY A CA 1
ATOM 505 C C . GLY A 1 70 ? 16.216 -14.273 -20.779 1.00 62.97 70 GLY A C 1
ATOM 506 O O . GLY A 1 70 ? 15.514 -15.217 -20.422 1.00 62.97 70 GLY A O 1
ATOM 507 N N . ALA A 1 71 ? 16.408 -13.979 -22.067 1.00 62.12 71 ALA A N 1
ATOM 508 C CA . ALA A 1 71 ? 15.683 -14.609 -23.176 1.00 62.12 71 ALA A CA 1
ATOM 509 C C . ALA A 1 71 ? 16.309 -15.923 -23.692 1.00 62.12 71 ALA A C 1
ATOM 511 O O . ALA A 1 71 ? 15.827 -16.494 -24.668 1.00 62.12 71 ALA A O 1
ATOM 512 N N . ARG A 1 72 ? 17.394 -16.410 -23.072 1.00 65.06 72 ARG A N 1
ATOM 513 C CA . ARG A 1 72 ? 18.140 -17.607 -23.516 1.00 65.06 72 ARG A CA 1
ATOM 514 C C . ARG A 1 72 ? 17.729 -18.916 -22.820 1.00 65.06 72 ARG A C 1
ATOM 516 O O . ARG A 1 72 ? 18.555 -19.823 -22.729 1.00 65.06 72 ARG A O 1
ATOM 523 N N . ARG A 1 73 ? 16.507 -19.023 -22.294 1.00 60.12 73 ARG A N 1
ATOM 524 C CA . ARG A 1 73 ? 16.011 -20.240 -21.627 1.00 60.12 73 ARG A CA 1
ATOM 525 C C . ARG A 1 73 ? 14.788 -20.812 -22.317 1.00 60.12 73 ARG A C 1
ATOM 527 O O . ARG A 1 73 ? 13.889 -20.012 -22.644 1.00 60.12 73 ARG A O 1
#